Protein AF-A0ABD2NA32-F1 (afdb_monomer_lite)

Sequence (156 aa):
MWMTAKTWNLVTEKTIKTASRKVGFKVPCEDKGNDLPLAELARTWQRVQEELHLQETEFEDFVTFDNDSAVCGELIDADIITSVLPVTYAEADKNEKGRESLEDDEGSGRPSTAVTEENEARVRALLNQDCHMSLRMLAQELNMSKDSVALILKKT

Structure (mmCIF, N/CA/C/O backbone):
data_AF-A0ABD2NA32-F1
#
_entry.id   AF-A0ABD2NA32-F1
#
loop_
_atom_site.group_PDB
_atom_site.id
_atom_site.type_symbol
_atom_site.label_atom_id
_atom_site.label_alt_id
_atom_site.label_comp_id
_atom_site.label_asym_id
_atom_site.label_entity_id
_atom_site.label_seq_id
_atom_site.pdbx_PDB_ins_code
_atom_site.Cartn_x
_atom_site.Cartn_y
_atom_site.Cartn_z
_atom_site.occupancy
_atom_site.B_iso_or_equiv
_atom_site.auth_seq_id
_atom_site.auth_comp_id
_atom_site.auth_asym_id
_atom_site.auth_atom_id
_atom_site.pdbx_PDB_model_num
ATOM 1 N N . MET A 1 1 ? 16.421 26.126 6.648 1.00 54.62 1 MET A N 1
ATOM 2 C CA . MET A 1 1 ? 15.013 25.795 6.979 1.00 54.62 1 MET A CA 1
ATOM 3 C C . MET A 1 1 ? 14.151 27.055 7.197 1.00 54.62 1 MET A C 1
ATOM 5 O O . MET A 1 1 ? 13.535 27.204 8.238 1.00 54.62 1 MET A O 1
ATOM 9 N N . TRP A 1 2 ? 14.084 27.990 6.238 1.00 48.88 2 TRP A N 1
ATOM 10 C CA . TRP A 1 2 ? 13.266 29.226 6.356 1.00 48.88 2 TRP A CA 1
ATOM 11 C C . TRP A 1 2 ? 12.066 29.243 5.394 1.00 48.88 2 TRP A C 1
ATOM 13 O O . TRP A 1 2 ? 11.031 29.849 5.665 1.00 48.88 2 TRP A O 1
ATOM 23 N N . MET A 1 3 ? 12.186 28.511 4.283 1.00 51.19 3 MET A N 1
ATOM 24 C CA . MET A 1 3 ? 11.163 28.410 3.239 1.00 51.19 3 MET A CA 1
ATOM 25 C C . MET A 1 3 ? 9.901 27.674 3.709 1.00 51.19 3 MET A C 1
ATOM 27 O O . MET A 1 3 ? 8.805 28.034 3.287 1.00 51.19 3 MET A O 1
ATOM 31 N N . THR A 1 4 ? 10.039 26.705 4.618 1.00 65.12 4 THR A N 1
ATOM 32 C CA . THR A 1 4 ? 8.932 25.920 5.193 1.00 65.12 4 THR A CA 1
ATOM 33 C C . THR A 1 4 ? 8.101 26.717 6.204 1.00 65.12 4 THR A C 1
ATOM 35 O O . THR A 1 4 ? 6.876 26.650 6.193 1.00 65.12 4 THR A O 1
ATOM 38 N N . ALA A 1 5 ? 8.737 27.555 7.028 1.00 66.19 5 ALA A N 1
ATOM 39 C CA . ALA A 1 5 ? 8.026 28.407 7.986 1.00 66.19 5 ALA A CA 1
ATOM 40 C C . ALA A 1 5 ? 7.197 29.503 7.287 1.00 66.19 5 ALA A C 1
ATOM 42 O O . ALA A 1 5 ? 6.063 29.785 7.671 1.00 66.19 5 ALA A O 1
ATOM 43 N N . LYS A 1 6 ? 7.733 30.098 6.211 1.00 71.75 6 LYS A N 1
ATOM 44 C CA . LYS A 1 6 ? 7.007 31.097 5.410 1.00 71.75 6 LYS A CA 1
ATOM 45 C C . LYS A 1 6 ? 5.786 30.529 4.699 1.00 71.75 6 LYS A C 1
ATOM 47 O O . LYS A 1 6 ? 4.787 31.229 4.575 1.00 71.75 6 LYS A O 1
ATOM 52 N N . THR A 1 7 ? 5.871 29.289 4.225 1.00 72.56 7 THR A N 1
ATOM 53 C CA . THR A 1 7 ? 4.742 28.626 3.564 1.00 72.56 7 THR A CA 1
ATOM 54 C C . THR A 1 7 ? 3.620 28.338 4.552 1.00 72.56 7 THR A C 1
ATOM 56 O O . THR A 1 7 ? 2.463 28.544 4.201 1.00 72.56 7 THR A O 1
ATOM 59 N N . TRP A 1 8 ? 3.946 27.972 5.796 1.00 75.75 8 TRP A N 1
ATOM 60 C CA . TRP A 1 8 ? 2.945 27.736 6.839 1.00 75.75 8 TRP A CA 1
ATOM 61 C C . TRP A 1 8 ? 2.110 28.981 7.167 1.00 75.75 8 TRP A C 1
ATOM 63 O O . TRP A 1 8 ? 0.889 28.902 7.242 1.00 75.75 8 TRP A O 1
ATOM 73 N N . ASN A 1 9 ? 2.739 30.157 7.239 1.00 82.88 9 ASN A N 1
ATOM 74 C CA . ASN A 1 9 ? 2.039 31.424 7.502 1.00 82.88 9 ASN A CA 1
ATOM 75 C C . ASN A 1 9 ? 1.084 31.865 6.374 1.00 82.88 9 ASN A C 1
ATOM 77 O O . ASN A 1 9 ? 0.294 32.787 6.563 1.00 82.88 9 ASN A O 1
ATOM 81 N N . LEU A 1 10 ? 1.155 31.232 5.200 1.00 79.56 10 LEU A N 1
ATOM 82 C CA . LEU A 1 10 ? 0.255 31.474 4.068 1.00 79.56 10 LEU A CA 1
ATOM 83 C C . LEU A 1 10 ? -0.889 30.448 4.000 1.00 79.56 10 LEU A C 1
ATOM 85 O O . LEU A 1 10 ? -1.792 30.572 3.165 1.00 79.56 10 LEU A O 1
ATOM 89 N N . VAL A 1 11 ? -0.867 29.427 4.864 1.00 84.56 11 VAL A N 1
ATOM 90 C CA . VAL A 1 11 ? -1.944 28.444 4.964 1.00 84.56 11 VAL A CA 1
ATOM 91 C C . VAL A 1 11 ? -3.108 29.084 5.711 1.00 84.56 11 VAL A C 1
ATOM 93 O O . VAL A 1 11 ? -3.070 29.294 6.918 1.00 84.56 11 VAL A O 1
ATOM 96 N N . THR A 1 12 ? -4.168 29.391 4.970 1.00 82.12 12 THR A N 1
ATOM 97 C CA . THR A 1 12 ? -5.437 29.856 5.534 1.00 82.12 12 THR A CA 1
ATOM 98 C C . THR A 1 12 ? -6.452 28.719 5.548 1.00 82.12 12 THR A C 1
ATOM 100 O O . THR A 1 12 ? -6.314 27.737 4.814 1.00 82.12 12 THR A O 1
ATOM 103 N N . GLU A 1 13 ? -7.528 28.868 6.317 1.00 83.38 13 GLU A N 1
ATOM 104 C CA . GLU A 1 13 ? -8.632 27.901 6.350 1.00 83.38 13 GLU A CA 1
ATOM 105 C C . GLU A 1 13 ? -9.183 27.595 4.941 1.00 83.38 13 GLU A C 1
ATOM 107 O O . GLU A 1 13 ? -9.482 26.450 4.603 1.00 83.38 13 GLU A O 1
ATOM 112 N N . LYS A 1 14 ? -9.236 28.610 4.065 1.00 81.00 14 LYS A N 1
ATOM 113 C CA . LYS A 1 14 ? -9.643 28.457 2.659 1.00 81.00 14 LYS A CA 1
ATOM 114 C C . LYS A 1 14 ? -8.663 27.588 1.867 1.00 81.00 14 LYS A C 1
ATOM 116 O O . LYS A 1 14 ? -9.096 26.764 1.056 1.00 81.00 14 LYS A O 1
ATOM 121 N N . THR A 1 15 ? -7.362 27.744 2.110 1.00 85.31 15 THR A N 1
ATOM 122 C CA . THR A 1 15 ? -6.306 26.928 1.494 1.00 85.31 15 THR A CA 1
ATOM 123 C C . THR A 1 15 ? -6.451 25.463 1.912 1.00 85.31 15 THR A C 1
ATOM 125 O O . THR A 1 15 ? -6.440 24.581 1.053 1.00 85.31 15 THR A O 1
ATOM 128 N N . ILE A 1 16 ? -6.694 25.207 3.202 1.00 84.12 16 ILE A N 1
ATOM 129 C CA . ILE A 1 16 ? -6.901 23.859 3.760 1.00 84.12 16 ILE A CA 1
ATOM 130 C C . ILE A 1 16 ? -8.160 23.208 3.177 1.00 84.12 16 ILE A C 1
ATOM 132 O O . ILE A 1 16 ? -8.110 22.076 2.690 1.00 84.12 16 ILE A O 1
ATOM 136 N N . LYS A 1 17 ? -9.285 23.934 3.152 1.00 83.56 17 LYS A N 1
ATOM 137 C CA . LYS A 1 17 ? -10.549 23.457 2.565 1.00 83.56 17 LYS A CA 1
ATOM 138 C C . LYS A 1 17 ? -10.389 23.089 1.088 1.00 83.56 17 LYS A C 1
ATOM 140 O O . LYS A 1 17 ? -10.901 22.064 0.639 1.00 83.56 17 LYS A O 1
ATOM 145 N N . THR A 1 18 ? -9.647 23.896 0.334 1.00 83.12 18 THR A N 1
ATOM 146 C CA . THR A 1 18 ? -9.400 23.658 -1.097 1.00 83.12 18 THR A CA 1
ATOM 147 C C . THR A 1 18 ? -8.492 22.452 -1.321 1.00 83.12 18 THR A C 1
ATOM 149 O O . THR A 1 18 ? -8.787 21.621 -2.179 1.00 83.12 18 THR A O 1
ATOM 152 N N . ALA A 1 19 ? -7.422 22.321 -0.532 1.00 81.31 19 ALA A N 1
ATOM 153 C CA . ALA A 1 19 ? -6.523 21.172 -0.587 1.00 81.31 19 ALA A CA 1
ATOM 154 C C . ALA A 1 19 ? -7.262 19.864 -0.264 1.00 81.31 19 ALA A C 1
ATOM 156 O O . ALA A 1 19 ? -7.172 18.908 -1.030 1.00 81.31 19 ALA A O 1
ATOM 157 N N . SER A 1 20 ? -8.081 19.867 0.792 1.00 80.38 20 SER A N 1
ATOM 158 C CA . SER A 1 20 ? -8.909 18.723 1.200 1.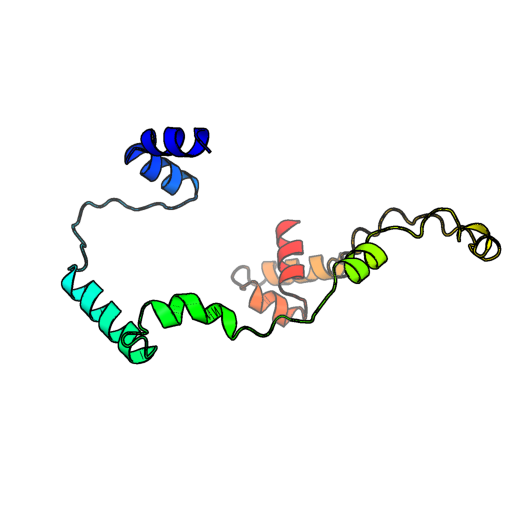00 80.38 20 SER A CA 1
ATOM 159 C C . SER A 1 20 ? -9.882 18.307 0.093 1.00 80.38 20 SER A C 1
ATOM 161 O O . SER A 1 20 ? -9.959 17.136 -0.275 1.00 80.38 20 SER A O 1
ATOM 163 N N . ARG A 1 21 ? -10.560 19.278 -0.535 1.00 81.19 21 ARG A N 1
ATOM 164 C CA . ARG A 1 21 ? -11.447 19.014 -1.677 1.00 81.19 21 ARG A CA 1
ATOM 165 C C . ARG A 1 21 ? -10.692 18.435 -2.876 1.00 81.19 21 ARG A C 1
ATOM 167 O O . ARG A 1 21 ? -11.216 17.553 -3.552 1.00 81.19 21 ARG A O 1
ATOM 174 N N . LYS A 1 22 ? -9.475 18.920 -3.144 1.00 79.62 22 LYS A N 1
ATOM 175 C CA . LYS A 1 22 ? -8.648 18.483 -4.279 1.00 79.62 22 LYS A CA 1
ATOM 176 C C . LYS A 1 22 ? -8.189 17.031 -4.148 1.00 79.62 22 LYS A C 1
ATOM 178 O O . LYS A 1 22 ? -8.120 16.343 -5.159 1.00 79.62 22 LYS A O 1
ATOM 183 N N . VAL A 1 23 ? -7.933 16.559 -2.928 1.00 82.69 23 VAL A N 1
ATOM 184 C CA . VAL A 1 23 ? -7.606 15.146 -2.662 1.00 82.69 23 VAL A CA 1
ATOM 185 C C . VAL A 1 23 ? -8.851 14.260 -2.497 1.00 82.69 23 VAL A C 1
ATOM 187 O O . VAL A 1 23 ? -8.735 13.089 -2.159 1.00 82.69 23 VAL A O 1
ATOM 190 N N . GLY A 1 24 ? -10.046 14.797 -2.767 1.00 78.12 24 GLY A N 1
ATOM 191 C CA . GLY A 1 24 ? -11.285 14.022 -2.814 1.00 78.12 24 GLY A CA 1
ATOM 192 C C . GLY A 1 24 ? -12.097 14.006 -1.520 1.00 78.12 24 GLY A C 1
ATOM 193 O O . GLY A 1 24 ? -13.157 13.380 -1.503 1.00 78.12 24 GLY A O 1
ATOM 194 N N . PHE A 1 25 ? -11.695 14.735 -0.471 1.00 70.31 25 PHE A N 1
ATOM 195 C CA . PHE A 1 25 ? -12.560 14.941 0.694 1.00 70.31 25 PHE A CA 1
ATOM 196 C C . PHE A 1 25 ? -13.702 15.891 0.316 1.00 70.31 25 PHE A C 1
ATOM 198 O O . PHE A 1 25 ? -13.605 17.117 0.407 1.00 70.31 25 PHE A O 1
ATOM 205 N N . LYS A 1 26 ? -14.816 15.320 -0.144 1.00 66.25 26 LYS A N 1
ATOM 206 C CA . LYS A 1 26 ? -16.095 16.022 -0.244 1.00 66.25 26 LYS A CA 1
ATOM 207 C C . LYS A 1 26 ? -16.739 15.995 1.135 1.00 66.25 26 LYS A C 1
ATOM 209 O O . LYS A 1 26 ? -17.494 15.082 1.434 1.00 66.25 26 LYS A O 1
ATOM 214 N N . VAL A 1 27 ? -16.433 16.981 1.973 1.00 62.31 27 VAL A N 1
ATOM 215 C CA . VAL A 1 27 ? -17.257 17.241 3.159 1.00 62.31 27 VAL A CA 1
ATOM 216 C C . VAL A 1 27 ? -18.572 17.843 2.652 1.00 62.31 27 VAL A C 1
ATOM 218 O O . VAL A 1 27 ? -18.529 18.934 2.068 1.00 62.31 27 VAL A O 1
ATOM 221 N N . PRO A 1 28 ? -19.734 17.180 2.801 1.00 51.81 28 PRO A N 1
ATOM 222 C CA . PRO A 1 28 ? -21.000 17.876 2.689 1.00 51.81 28 PRO A CA 1
ATOM 223 C C . PRO A 1 28 ? -21.073 18.792 3.909 1.00 51.81 28 PRO A C 1
ATOM 225 O O . PRO A 1 28 ? -21.376 18.354 5.012 1.00 51.81 28 PRO A O 1
ATOM 228 N N . CYS A 1 29 ? -20.701 20.060 3.731 1.00 47.22 29 CYS A N 1
ATOM 229 C CA . CYS A 1 29 ? -20.960 21.086 4.734 1.00 47.22 29 CYS A CA 1
ATOM 230 C C . CYS A 1 29 ? -22.471 21.351 4.735 1.00 47.22 29 CYS A C 1
ATOM 232 O O . CYS A 1 29 ? -22.937 22.353 4.201 1.00 47.22 29 CYS A O 1
ATOM 234 N N . GLU A 1 30 ? -23.243 20.427 5.300 1.00 48.38 30 GLU A N 1
ATOM 235 C CA . GLU A 1 30 ? -24.380 20.872 6.082 1.00 48.38 30 GLU A CA 1
ATOM 236 C C . GLU A 1 30 ? -23.796 21.360 7.400 1.00 48.38 30 GLU A C 1
ATOM 238 O O . GLU A 1 30 ? -23.218 20.588 8.163 1.00 48.38 30 GLU A O 1
ATOM 243 N N . ASP A 1 31 ? -23.894 22.666 7.618 1.00 52.53 31 ASP A N 1
ATOM 244 C CA . ASP A 1 31 ? -23.661 23.305 8.907 1.00 52.53 31 ASP A CA 1
ATOM 245 C C . ASP A 1 31 ? -24.775 22.869 9.868 1.00 52.53 31 ASP A C 1
ATOM 247 O O . ASP A 1 31 ? -25.723 23.591 10.171 1.00 52.53 31 ASP A O 1
ATOM 251 N N . LYS A 1 32 ? -24.729 21.599 10.254 1.00 46.66 32 LYS A N 1
ATOM 252 C CA . LYS A 1 32 ? -25.412 21.091 11.428 1.00 46.66 32 LYS A CA 1
ATOM 253 C C . LYS A 1 32 ? -24.296 20.694 12.355 1.00 46.66 32 LYS A C 1
ATOM 255 O O . LYS A 1 32 ? -23.569 19.753 12.048 1.00 46.66 32 LYS A O 1
ATOM 260 N N . GLY A 1 33 ? -24.145 21.474 13.422 1.00 52.31 33 GLY A N 1
ATOM 261 C CA . GLY A 1 33 ? -23.188 21.273 14.501 1.00 52.31 33 GLY A CA 1
ATOM 262 C C . GLY A 1 33 ? -23.308 19.883 15.109 1.00 52.31 33 GLY A C 1
ATOM 263 O O . GLY A 1 33 ? -23.877 19.701 16.176 1.00 52.31 33 GLY A O 1
ATOM 264 N N . ASN A 1 34 ? -22.747 18.903 14.414 1.00 55.94 34 ASN A N 1
ATOM 265 C CA . ASN A 1 34 ? -22.348 17.626 14.957 1.00 55.94 34 ASN A CA 1
ATOM 266 C C . ASN A 1 34 ? -20.904 17.791 15.420 1.00 55.94 34 ASN A C 1
ATOM 268 O O . ASN A 1 34 ? -19.996 17.092 14.973 1.00 55.94 34 ASN A O 1
ATOM 272 N N . ASP A 1 35 ? -20.715 18.738 16.335 1.00 57.06 35 ASP A N 1
ATOM 273 C CA . ASP A 1 35 ? -19.717 18.565 17.367 1.00 57.06 35 ASP A CA 1
ATOM 274 C C . ASP A 1 35 ? -20.227 17.372 18.168 1.00 57.06 35 ASP A C 1
ATOM 276 O O . ASP A 1 35 ? -21.112 17.513 19.013 1.00 57.06 35 ASP A O 1
ATOM 280 N N . LEU A 1 36 ? -19.737 16.167 17.866 1.00 56.03 36 LEU A N 1
ATOM 281 C CA . LEU A 1 36 ? -19.801 15.115 18.869 1.00 56.03 36 LEU A CA 1
ATOM 282 C C . LEU A 1 36 ? -19.181 15.757 20.118 1.00 56.03 36 LEU A C 1
ATOM 284 O O . LEU A 1 36 ? -18.034 16.212 20.014 1.00 56.03 36 LEU A O 1
ATOM 288 N N . PRO A 1 37 ? -19.942 15.943 21.215 1.00 66.62 37 PRO A N 1
ATOM 289 C CA . PRO A 1 37 ? -19.536 16.858 22.265 1.00 66.62 37 PRO A CA 1
ATOM 290 C C . PRO A 1 37 ? -18.122 16.480 22.682 1.00 66.62 37 PRO A C 1
ATOM 292 O O . PRO A 1 37 ? -17.836 15.297 22.826 1.00 66.62 37 PRO A O 1
ATOM 295 N N . LEU A 1 38 ? -17.217 17.444 22.852 1.00 60.75 38 LEU A N 1
ATOM 296 C CA . LEU A 1 38 ? -15.820 17.173 23.223 1.00 60.75 38 LEU A CA 1
ATOM 297 C C . LEU A 1 38 ? -15.715 16.186 24.409 1.00 60.75 38 LEU A C 1
ATOM 299 O O . LEU A 1 38 ? -14.791 15.384 24.489 1.00 60.75 38 LEU A O 1
ATOM 303 N N . ALA A 1 39 ? -16.725 16.195 25.284 1.00 62.28 39 ALA A N 1
ATOM 304 C CA . ALA A 1 39 ? -16.923 15.246 26.373 1.00 62.28 39 ALA A CA 1
ATOM 305 C C . ALA A 1 39 ? -17.132 13.783 25.933 1.00 62.28 39 ALA A C 1
ATOM 307 O O . ALA A 1 39 ? -16.712 12.868 26.629 1.00 62.28 39 ALA A O 1
ATOM 308 N N . GLU A 1 40 ? -17.806 13.537 24.820 1.00 66.81 40 GLU A N 1
ATOM 309 C CA . GLU A 1 40 ? -18.037 12.214 24.247 1.00 66.81 40 GLU A CA 1
ATOM 310 C C . GLU A 1 40 ? -16.793 11.696 23.518 1.00 66.81 40 GLU A C 1
ATOM 312 O O . GLU A 1 40 ? -16.413 10.546 23.724 1.00 66.81 40 GLU 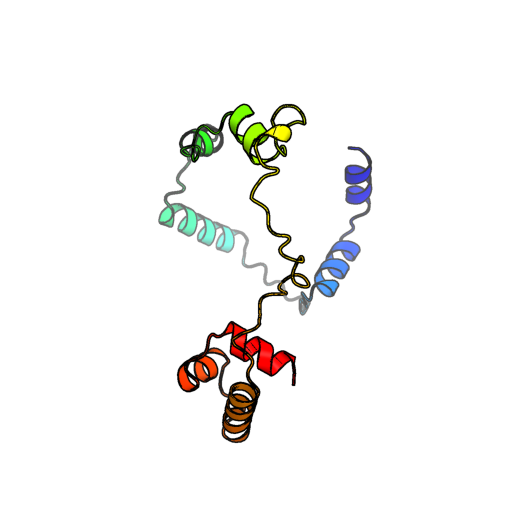A O 1
ATOM 317 N N . LEU A 1 41 ? -16.066 12.567 22.808 1.00 70.31 41 LEU A N 1
ATOM 318 C CA . LEU A 1 41 ? -14.747 12.231 22.261 1.00 70.31 41 LEU A CA 1
ATOM 319 C C . LEU A 1 41 ? -13.744 11.891 23.382 1.00 70.31 41 LEU A C 1
ATOM 321 O O . LEU A 1 41 ? -13.051 10.877 23.318 1.00 70.31 41 LEU A O 1
ATOM 325 N N . ALA A 1 42 ? -13.726 12.680 24.460 1.00 69.62 42 ALA A N 1
ATOM 326 C CA . ALA A 1 42 ? -12.901 12.412 25.638 1.00 69.62 42 ALA A CA 1
ATOM 327 C C . ALA A 1 42 ? -13.246 11.063 26.293 1.00 69.62 42 ALA A C 1
ATOM 329 O O . ALA A 1 42 ? -12.349 10.302 26.644 1.00 69.62 42 ALA A O 1
ATOM 330 N N . ARG A 1 43 ? -14.537 10.707 26.380 1.00 72.38 43 ARG A N 1
ATOM 331 C CA . ARG A 1 43 ? -14.971 9.385 26.869 1.00 72.38 43 ARG A CA 1
ATOM 332 C C . ARG A 1 43 ? -14.514 8.250 25.957 1.00 72.38 43 ARG A C 1
ATOM 334 O O . ARG A 1 43 ? -14.149 7.189 26.458 1.00 72.38 43 ARG A O 1
ATOM 341 N N . THR A 1 44 ? -14.542 8.443 24.635 1.00 77.38 44 THR A N 1
ATOM 342 C CA . THR A 1 44 ? -14.020 7.434 23.700 1.00 77.38 44 THR A CA 1
ATOM 343 C C . THR A 1 44 ? -12.514 7.263 23.843 1.00 77.38 44 THR A C 1
ATOM 345 O O . THR A 1 44 ? -12.040 6.133 23.857 1.00 77.38 44 THR A O 1
ATOM 348 N N . TRP A 1 45 ? -11.780 8.360 24.034 1.00 76.88 45 TRP A N 1
ATOM 349 C CA . TRP A 1 45 ? -10.338 8.319 24.249 1.00 76.88 45 TRP A CA 1
ATOM 350 C C . TRP A 1 45 ? -9.976 7.589 25.541 1.00 76.88 45 TRP A C 1
ATOM 352 O O . TRP A 1 45 ? -9.114 6.719 25.531 1.00 76.88 45 TRP A O 1
ATOM 362 N N . GLN A 1 46 ? -10.718 7.842 26.617 1.00 75.12 46 GLN A N 1
ATOM 363 C CA . GLN A 1 46 ? -10.509 7.173 27.896 1.00 75.12 46 GLN A CA 1
ATOM 364 C C . GLN A 1 46 ? -10.705 5.649 27.801 1.00 75.12 46 GLN A C 1
ATOM 366 O O . GLN A 1 46 ? -9.904 4.894 28.341 1.00 75.12 46 GLN A O 1
ATOM 371 N N . ARG A 1 47 ? -11.696 5.183 27.026 1.00 79.44 47 ARG A N 1
ATOM 372 C CA . ARG A 1 47 ? -11.872 3.745 26.741 1.00 79.44 47 ARG A CA 1
ATOM 373 C C . ARG A 1 47 ? -10.718 3.153 25.937 1.00 79.44 47 ARG A C 1
ATOM 375 O O . ARG A 1 47 ? -10.260 2.066 26.259 1.00 79.44 47 ARG A O 1
ATOM 382 N N . VAL A 1 48 ? -10.250 3.860 24.908 1.00 78.06 48 VAL A N 1
ATOM 383 C CA . VAL A 1 48 ? -9.104 3.427 24.090 1.00 78.06 48 VAL A CA 1
ATOM 384 C C . VAL A 1 48 ? -7.838 3.335 24.942 1.00 78.06 48 VAL A C 1
ATOM 386 O O . VAL A 1 48 ? -7.078 2.381 24.800 1.00 78.06 48 VAL A O 1
ATOM 389 N N . GLN A 1 49 ? -7.631 4.285 25.858 1.00 77.00 49 GLN A N 1
ATOM 390 C CA . GLN A 1 49 ? -6.511 4.254 26.797 1.00 77.00 49 GLN A CA 1
ATOM 391 C C . GLN A 1 49 ? -6.575 3.047 27.737 1.00 77.00 49 GLN A C 1
ATOM 393 O O . GLN A 1 49 ? -5.549 2.420 27.976 1.00 77.00 49 GLN A O 1
ATOM 398 N N . GLU A 1 50 ? -7.757 2.698 28.245 1.00 78.19 50 GLU A N 1
ATOM 399 C CA . GLU A 1 50 ? -7.950 1.518 29.098 1.00 78.19 50 GLU A CA 1
ATOM 400 C C . GLU A 1 50 ? -7.760 0.205 28.321 1.00 78.19 50 GLU A C 1
ATOM 402 O O . GLU A 1 50 ? -7.066 -0.693 28.787 1.00 78.19 50 GLU A O 1
ATOM 407 N N . GLU A 1 51 ? -8.327 0.096 27.117 1.00 79.81 51 GLU A N 1
ATOM 408 C CA . GLU A 1 51 ? -8.260 -1.113 26.285 1.00 79.81 51 GLU A CA 1
ATOM 409 C C . GLU A 1 51 ? -6.829 -1.4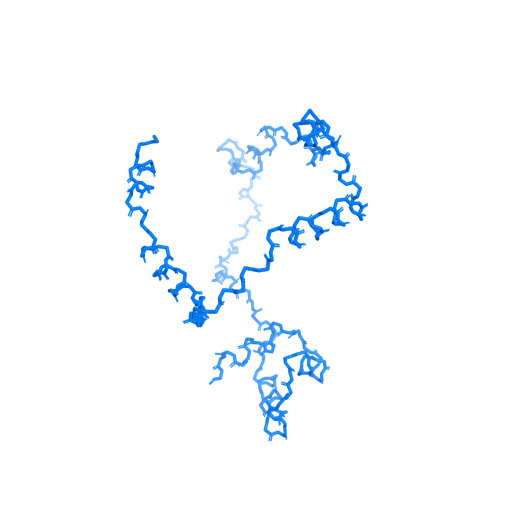14 25.820 1.00 79.81 51 GLU A C 1
ATOM 411 O O . GLU A 1 51 ? -6.361 -2.554 25.881 1.00 79.81 51 GLU A O 1
ATOM 416 N N . LEU A 1 52 ? -6.104 -0.372 25.414 1.00 73.62 52 LEU A N 1
ATOM 417 C CA . LEU A 1 52 ? -4.713 -0.469 24.979 1.00 73.62 52 LEU A CA 1
ATOM 418 C C . LEU A 1 52 ? -3.710 -0.366 26.135 1.00 73.62 52 LEU A C 1
ATOM 420 O O . LEU A 1 52 ? -2.510 -0.367 25.877 1.00 73.62 52 LEU A O 1
ATOM 424 N N . HIS A 1 53 ? -4.177 -0.283 27.387 1.00 67.31 53 HIS A N 1
ATOM 425 C CA . HIS A 1 53 ? -3.332 -0.118 28.574 1.00 67.31 53 HIS A CA 1
ATOM 426 C C . HIS A 1 53 ? -2.333 1.049 28.447 1.00 67.31 53 HIS A C 1
ATOM 428 O O . HIS A 1 53 ? -1.220 0.990 28.958 1.00 67.31 53 HIS A O 1
ATOM 434 N N . LEU A 1 54 ? -2.745 2.144 27.803 1.00 68.19 54 LEU A N 1
ATOM 435 C CA . LEU A 1 54 ? -1.956 3.374 27.645 1.00 68.19 54 LEU A CA 1
ATOM 436 C C . LEU A 1 54 ? -1.963 4.225 28.931 1.00 68.19 54 LEU A C 1
ATOM 438 O O . LEU A 1 54 ? -1.921 5.455 28.858 1.00 68.19 54 LEU A O 1
ATOM 442 N N . GLN A 1 55 ? -2.111 3.596 30.103 1.00 58.16 55 GLN A N 1
ATOM 443 C CA . GLN A 1 55 ? -2.068 4.293 31.385 1.00 58.16 55 GLN A CA 1
ATOM 444 C C . GLN A 1 55 ? -0.668 4.866 31.567 1.00 58.16 55 GLN A C 1
ATOM 446 O O . GLN A 1 55 ? 0.273 4.104 31.740 1.00 58.16 55 GLN A O 1
ATOM 451 N N . GLU A 1 56 ? -0.581 6.198 31.485 1.00 61.12 56 GLU A N 1
ATOM 452 C CA . GLU A 1 56 ? 0.538 7.044 31.915 1.00 61.12 56 GLU A CA 1
ATOM 453 C C . GLU A 1 56 ? 1.904 6.352 31.844 1.00 61.12 56 GLU A C 1
ATOM 455 O O . GLU A 1 56 ? 2.606 6.223 32.842 1.00 61.12 56 GLU A O 1
ATOM 460 N N . THR A 1 57 ? 2.297 5.934 30.638 1.00 56.72 57 THR A N 1
ATOM 461 C CA . THR A 1 57 ? 3.719 5.813 30.324 1.00 56.72 57 THR A CA 1
ATOM 462 C C . THR A 1 57 ? 4.296 7.199 30.582 1.00 56.72 57 THR A C 1
ATOM 464 O O . THR A 1 57 ? 3.893 8.161 29.912 1.00 56.72 57 THR A O 1
ATOM 467 N N . GLU A 1 58 ? 5.150 7.345 31.596 1.00 62.88 58 GLU A N 1
ATOM 468 C CA . GLU A 1 58 ? 5.866 8.600 31.803 1.00 62.88 58 GLU A CA 1
ATOM 469 C C . GLU A 1 58 ? 6.538 8.978 30.475 1.00 62.88 58 GLU A C 1
ATOM 471 O O . GLU A 1 58 ? 6.906 8.111 29.688 1.00 62.88 58 GLU A O 1
ATOM 476 N N . PHE A 1 59 ? 6.665 10.269 30.165 1.00 56.22 59 PHE A N 1
ATOM 477 C CA . PHE A 1 59 ? 7.247 10.720 28.890 1.00 56.22 59 PHE A CA 1
ATOM 478 C C . PHE A 1 59 ? 8.590 10.026 28.557 1.00 56.22 59 PHE A C 1
ATOM 480 O O . PHE A 1 59 ? 8.899 9.795 27.389 1.00 56.22 59 PHE A O 1
ATOM 487 N N . GLU A 1 60 ? 9.340 9.629 29.585 1.00 61.00 60 GLU A N 1
ATOM 488 C CA . GLU A 1 60 ? 10.582 8.858 29.497 1.00 61.00 60 GLU A CA 1
ATOM 489 C C . GLU A 1 60 ? 10.416 7.458 28.869 1.00 61.00 60 GLU A C 1
ATOM 491 O O . GLU A 1 60 ? 11.291 7.026 28.119 1.00 61.00 60 GLU A O 1
ATOM 496 N N . ASP A 1 61 ? 9.279 6.783 29.056 1.00 65.31 61 ASP A N 1
ATOM 497 C CA . ASP A 1 61 ? 8.966 5.510 28.386 1.00 65.31 61 ASP A CA 1
ATOM 498 C C . ASP A 1 61 ? 8.734 5.713 26.880 1.00 65.31 61 ASP A C 1
ATOM 500 O O . ASP A 1 61 ? 9.056 4.842 26.080 1.00 65.31 61 ASP A O 1
ATOM 504 N N . PHE A 1 62 ? 8.232 6.879 26.453 1.00 63.19 62 PHE A N 1
ATOM 505 C CA . PHE A 1 62 ? 8.085 7.198 25.026 1.00 63.19 62 PHE A CA 1
ATOM 506 C C . PHE A 1 62 ? 9.435 7.512 24.369 1.00 63.19 62 PHE A C 1
ATOM 508 O O . PHE A 1 62 ? 9.681 7.111 23.234 1.00 63.19 62 PHE A O 1
ATOM 515 N N . VAL A 1 63 ? 10.323 8.214 25.079 1.00 67.12 63 VAL A N 1
ATOM 516 C CA . VAL A 1 63 ? 11.676 8.533 24.587 1.00 67.12 63 VAL A CA 1
ATOM 517 C C . VAL A 1 63 ? 12.555 7.284 24.524 1.00 67.12 63 VAL A C 1
ATOM 519 O O . VAL A 1 63 ? 13.422 7.186 23.658 1.00 67.12 63 VAL A O 1
ATOM 522 N N . THR A 1 64 ? 12.324 6.319 25.412 1.00 64.50 64 THR A N 1
ATOM 523 C CA . THR A 1 64 ? 13.067 5.054 25.447 1.00 64.50 64 THR A CA 1
ATOM 524 C C . THR A 1 64 ? 12.365 3.901 24.722 1.00 64.50 64 THR A C 1
ATOM 526 O O . THR A 1 64 ? 12.985 2.857 24.555 1.00 64.50 64 THR A O 1
ATOM 529 N N . PHE A 1 65 ? 11.146 4.089 24.196 1.00 63.91 65 PHE A N 1
ATOM 530 C CA . PHE A 1 65 ? 10.388 3.061 23.462 1.00 63.91 65 PHE A CA 1
ATOM 531 C C . PHE A 1 65 ? 11.182 2.443 22.300 1.00 63.91 65 PHE A C 1
ATOM 533 O O . PHE A 1 65 ? 11.144 1.234 22.072 1.00 63.91 65 PHE A O 1
ATOM 540 N N . ASP A 1 66 ? 11.952 3.268 21.590 1.00 66.88 66 ASP A N 1
ATOM 541 C CA . ASP A 1 66 ? 12.779 2.820 20.469 1.00 66.88 66 ASP A CA 1
ATOM 542 C C . ASP A 1 66 ? 14.122 2.203 20.909 1.00 66.88 66 ASP A C 1
ATOM 544 O O . ASP A 1 66 ? 14.785 1.565 20.092 1.00 66.88 66 ASP A O 1
ATOM 548 N N . ASN A 1 67 ? 14.531 2.329 22.180 1.00 67.06 67 ASN A N 1
ATOM 549 C CA . ASN A 1 67 ? 15.783 1.731 22.671 1.00 67.06 67 ASN A CA 1
ATOM 550 C C . ASN A 1 67 ? 15.697 0.205 22.815 1.00 67.06 67 ASN A C 1
ATOM 552 O O . ASN A 1 67 ? 16.721 -0.468 22.706 1.00 67.06 67 ASN A O 1
ATOM 556 N N . ASP A 1 68 ? 14.495 -0.340 23.015 1.00 64.50 68 ASP A N 1
ATOM 557 C CA . ASP A 1 68 ? 14.265 -1.787 23.121 1.00 64.50 68 ASP A CA 1
ATOM 558 C C . ASP A 1 68 ? 13.981 -2.441 21.757 1.00 64.50 68 ASP A C 1
ATOM 560 O O . ASP A 1 68 ? 13.874 -3.668 21.644 1.00 64.50 68 ASP A O 1
ATOM 564 N N . SER A 1 69 ? 13.883 -1.639 20.690 1.00 67.25 69 SER A N 1
ATOM 565 C CA . SER A 1 69 ? 13.808 -2.164 19.332 1.00 67.25 69 SER A CA 1
ATOM 566 C C . SER A 1 69 ? 15.157 -2.768 18.961 1.00 67.25 69 SER A C 1
ATOM 568 O O . SER A 1 69 ? 16.131 -2.061 18.708 1.00 67.25 69 SER A O 1
ATOM 570 N N . ALA A 1 70 ? 15.215 -4.100 18.911 1.00 63.31 70 ALA A N 1
ATOM 571 C CA . ALA A 1 70 ? 16.385 -4.815 18.426 1.00 63.31 70 ALA A CA 1
ATOM 572 C C . ALA A 1 70 ? 16.758 -4.295 17.028 1.00 63.31 70 ALA A C 1
ATOM 574 O O . ALA A 1 70 ? 16.028 -4.508 16.054 1.00 63.31 70 ALA A O 1
ATOM 575 N N . VAL A 1 71 ? 17.902 -3.612 16.932 1.00 65.94 71 VAL A N 1
ATOM 576 C CA . VAL A 1 71 ? 18.509 -3.255 15.650 1.00 65.94 71 VAL A CA 1
ATOM 577 C C . VAL A 1 71 ? 18.649 -4.557 14.863 1.00 65.94 71 VAL A C 1
ATOM 579 O O . VAL A 1 71 ? 19.272 -5.511 15.333 1.00 65.94 71 VAL A O 1
ATOM 582 N N . CYS A 1 72 ? 18.008 -4.640 13.696 1.00 58.56 72 CYS A N 1
ATOM 583 C CA . CYS A 1 72 ? 18.076 -5.817 12.834 1.00 58.56 72 CYS A CA 1
ATOM 584 C C . CYS A 1 72 ? 19.487 -5.927 12.226 1.00 58.56 72 CYS A C 1
ATOM 586 O O . CYS A 1 72 ? 19.698 -5.561 11.075 1.00 58.56 72 CYS A O 1
ATOM 588 N N . GLY A 1 73 ? 20.440 -6.429 13.017 1.00 66.56 73 GLY A N 1
ATOM 589 C CA . GLY A 1 73 ? 21.837 -6.653 12.646 1.00 66.56 73 GLY A CA 1
ATOM 590 C C . GLY A 1 73 ? 22.748 -5.438 12.850 1.00 66.56 73 GLY A C 1
ATOM 591 O O . GLY A 1 73 ? 22.383 -4.304 12.559 1.00 66.56 73 GLY A O 1
ATOM 592 N N . GLU A 1 74 ? 23.973 -5.684 13.313 1.00 68.00 74 GLU A N 1
ATOM 593 C CA . GLU A 1 74 ? 25.051 -4.692 13.287 1.00 68.00 74 GLU A CA 1
ATOM 594 C C . GLU A 1 74 ? 25.705 -4.726 11.903 1.00 68.00 74 GLU A C 1
ATOM 596 O O . GLU A 1 74 ? 26.723 -5.383 11.699 1.00 68.00 74 GLU A O 1
ATOM 601 N N . LEU A 1 75 ? 25.083 -4.081 10.914 1.00 72.56 75 LEU A N 1
ATOM 602 C CA . LEU A 1 75 ? 25.743 -3.888 9.628 1.00 72.56 75 LEU A CA 1
ATOM 603 C C . LEU A 1 75 ? 26.708 -2.712 9.774 1.00 72.56 75 LEU A C 1
ATOM 605 O O . LEU A 1 75 ? 26.282 -1.558 9.829 1.00 72.56 75 LEU A O 1
ATOM 609 N N . ILE A 1 76 ? 28.003 -3.003 9.891 1.00 79.06 76 ILE A N 1
ATOM 610 C CA . ILE A 1 76 ? 29.018 -1.951 9.946 1.00 79.06 76 ILE A CA 1
ATOM 611 C C . ILE A 1 76 ? 29.100 -1.251 8.587 1.00 79.06 76 ILE A C 1
ATOM 613 O O . ILE A 1 76 ? 28.919 -1.877 7.541 1.00 79.06 76 ILE A O 1
ATOM 617 N N . ASP A 1 77 ? 29.430 0.042 8.584 1.00 82.00 77 ASP A N 1
ATOM 618 C CA . ASP A 1 77 ? 29.542 0.839 7.353 1.00 82.00 77 ASP A CA 1
ATOM 619 C C . ASP A 1 77 ? 30.435 0.163 6.294 1.00 82.00 77 A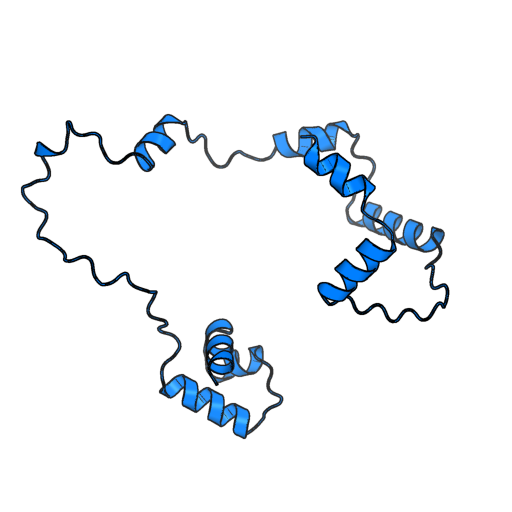SP A C 1
ATOM 621 O O . ASP A 1 77 ? 30.187 0.283 5.098 1.00 82.00 77 ASP A O 1
ATOM 625 N N . ALA A 1 78 ? 31.438 -0.615 6.716 1.00 74.94 78 ALA A N 1
ATOM 626 C CA . ALA A 1 78 ? 32.309 -1.383 5.828 1.00 74.94 78 ALA A CA 1
ATOM 627 C C . ALA A 1 78 ? 31.579 -2.482 5.028 1.00 74.94 78 ALA A C 1
ATOM 629 O O . ALA A 1 78 ? 31.910 -2.705 3.861 1.00 74.94 78 ALA A O 1
ATOM 630 N N . ASP A 1 79 ? 30.571 -3.135 5.607 1.00 77.19 79 ASP A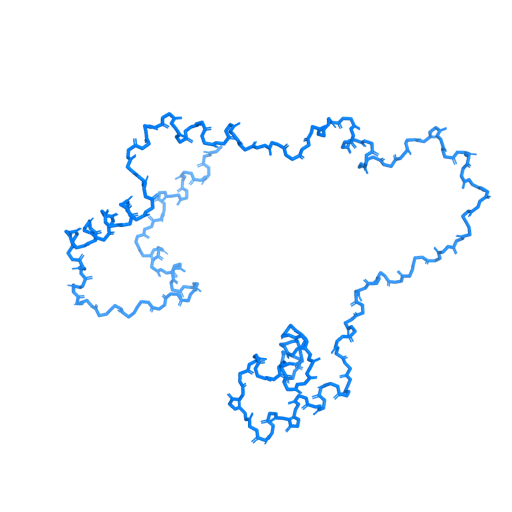 N 1
ATOM 631 C CA . ASP A 1 79 ? 29.778 -4.171 4.936 1.00 77.19 79 ASP A CA 1
ATOM 632 C C . ASP A 1 79 ? 28.810 -3.547 3.917 1.00 77.19 79 ASP A C 1
ATOM 634 O O . ASP A 1 79 ? 28.598 -4.075 2.820 1.00 77.19 79 ASP A O 1
ATOM 638 N N . ILE A 1 80 ? 28.281 -2.360 4.235 1.00 79.88 80 ILE A N 1
ATOM 639 C CA . ILE A 1 80 ? 27.485 -1.544 3.305 1.00 79.88 80 ILE A CA 1
ATOM 640 C C . ILE A 1 80 ? 28.361 -1.096 2.134 1.00 79.88 80 ILE A C 1
ATOM 642 O O . ILE A 1 80 ? 27.992 -1.240 0.972 1.00 79.88 80 ILE A O 1
ATOM 646 N N . ILE A 1 81 ? 29.557 -0.589 2.424 1.00 79.00 81 ILE A N 1
ATOM 647 C CA . ILE A 1 81 ? 30.493 -0.122 1.402 1.00 79.00 81 ILE A CA 1
ATOM 648 C C . ILE A 1 81 ? 30.918 -1.280 0.493 1.00 79.00 81 ILE A C 1
ATOM 650 O O . ILE A 1 81 ? 30.945 -1.116 -0.722 1.00 79.00 81 ILE A O 1
ATOM 654 N N . THR A 1 82 ? 31.186 -2.462 1.048 1.00 74.75 82 THR A N 1
ATOM 655 C CA . THR A 1 82 ? 31.592 -3.643 0.267 1.00 74.75 82 THR A CA 1
ATOM 656 C C . THR A 1 82 ? 30.466 -4.172 -0.623 1.00 74.75 82 THR A C 1
ATOM 658 O O . THR A 1 82 ? 30.726 -4.649 -1.724 1.00 74.75 82 THR A O 1
ATOM 661 N N . SER A 1 83 ? 29.210 -4.079 -0.179 1.00 70.81 83 SER A N 1
ATOM 662 C CA . SER A 1 83 ? 28.053 -4.514 -0.975 1.00 70.81 83 SER A CA 1
ATOM 663 C C . SER A 1 83 ? 27.641 -3.510 -2.055 1.00 70.81 83 SER A C 1
ATOM 665 O O . SER A 1 83 ? 27.102 -3.912 -3.085 1.00 70.81 83 SER A O 1
ATOM 667 N N . VAL A 1 84 ? 27.894 -2.216 -1.840 1.00 73.56 84 VAL A N 1
ATOM 668 C CA . VAL A 1 84 ? 27.470 -1.138 -2.748 1.00 73.56 84 VAL A CA 1
ATOM 669 C C . VAL A 1 84 ? 28.580 -0.705 -3.710 1.00 73.56 84 VAL A C 1
ATOM 671 O O . VAL A 1 84 ? 28.281 -0.276 -4.826 1.00 73.56 84 VAL A O 1
ATOM 674 N N . LEU A 1 85 ? 29.857 -0.807 -3.327 1.00 71.38 85 LEU A N 1
ATOM 675 C CA . LEU A 1 85 ? 30.956 -0.466 -4.225 1.00 71.38 85 LEU A CA 1
ATOM 676 C C . LEU A 1 85 ? 31.277 -1.642 -5.159 1.00 71.38 85 LEU A C 1
ATOM 678 O O . LEU A 1 85 ? 31.605 -2.730 -4.684 1.00 71.38 85 LEU A O 1
ATOM 682 N N . PRO A 1 86 ? 31.268 -1.443 -6.490 1.00 63.06 86 PRO A N 1
ATOM 683 C CA . PRO A 1 86 ? 31.855 -2.416 -7.394 1.00 63.06 86 PRO A CA 1
ATOM 684 C C . PRO A 1 86 ? 33.349 -2.505 -7.077 1.00 63.06 86 PRO A C 1
ATOM 686 O O . PRO A 1 86 ? 34.029 -1.478 -7.001 1.00 63.06 86 PRO A O 1
ATOM 689 N N . VAL A 1 87 ? 33.818 -3.737 -6.855 1.00 59.12 87 VAL A N 1
ATOM 690 C CA . VAL A 1 87 ? 35.215 -4.116 -6.596 1.00 59.12 87 VAL A CA 1
ATOM 691 C C . VAL A 1 87 ? 36.164 -3.160 -7.316 1.00 59.12 87 VAL A C 1
ATOM 693 O O . VAL A 1 87 ? 36.143 -3.042 -8.543 1.00 59.12 87 VAL A O 1
ATOM 696 N N . THR A 1 88 ? 36.951 -2.419 -6.539 1.00 57.16 88 THR A N 1
ATOM 697 C CA . THR A 1 88 ? 37.868 -1.422 -7.079 1.00 57.16 88 THR A CA 1
ATOM 698 C C . THR A 1 88 ? 38.909 -2.092 -7.977 1.00 57.16 88 THR A C 1
ATOM 700 O O . THR A 1 88 ? 39.283 -3.251 -7.805 1.00 57.16 88 THR A O 1
ATOM 703 N N . TYR A 1 89 ? 39.361 -1.323 -8.964 1.00 52.81 89 TYR A N 1
ATOM 704 C CA . TYR A 1 89 ? 40.135 -1.668 -10.161 1.00 52.81 89 TYR A CA 1
ATOM 705 C C . TYR A 1 89 ? 41.456 -2.458 -9.990 1.00 52.81 89 TYR A C 1
ATOM 707 O O . TYR A 1 89 ? 42.201 -2.590 -10.955 1.00 52.81 89 TYR A O 1
ATOM 715 N N . ALA A 1 90 ? 41.775 -2.990 -8.809 1.00 51.28 90 ALA A N 1
ATOM 716 C CA . ALA A 1 90 ? 42.961 -3.813 -8.570 1.00 51.28 90 ALA A CA 1
ATOM 717 C C . ALA A 1 90 ? 42.700 -5.333 -8.657 1.00 51.28 90 ALA A C 1
ATOM 719 O O . ALA A 1 90 ? 43.646 -6.092 -8.844 1.00 51.28 90 ALA A O 1
ATOM 720 N N . GLU A 1 91 ? 41.446 -5.793 -8.569 1.00 49.34 91 GLU A N 1
ATOM 721 C CA . GLU A 1 91 ? 41.101 -7.231 -8.632 1.00 49.34 91 GLU A CA 1
ATOM 722 C C . GLU A 1 91 ? 40.374 -7.644 -9.927 1.00 49.34 91 GLU A C 1
ATOM 724 O O . GLU A 1 91 ? 39.955 -8.793 -10.078 1.00 49.34 91 GLU A O 1
ATOM 729 N N . ALA A 1 92 ? 40.258 -6.736 -10.901 1.00 50.09 92 ALA A N 1
ATOM 730 C CA . ALA A 1 92 ? 39.608 -7.015 -12.185 1.00 50.09 92 ALA A CA 1
ATOM 731 C C . ALA A 1 92 ? 40.377 -8.036 -13.057 1.00 50.09 92 ALA A C 1
ATOM 733 O O . ALA A 1 92 ? 39.759 -8.771 -13.825 1.00 50.09 92 ALA A O 1
ATOM 734 N N . ASP A 1 93 ? 41.697 -8.167 -12.884 1.00 48.16 93 ASP A N 1
ATOM 735 C CA . ASP A 1 93 ? 42.570 -8.978 -13.757 1.00 48.16 93 ASP A CA 1
ATOM 736 C C . ASP A 1 93 ? 42.496 -10.504 -13.500 1.00 48.16 93 ASP A C 1
ATOM 738 O O . ASP A 1 93 ? 43.160 -11.309 -14.149 1.00 48.16 93 ASP A O 1
ATOM 742 N N . LYS A 1 94 ? 41.668 -10.957 -12.547 1.00 46.00 94 LYS A N 1
ATOM 743 C CA . LYS A 1 94 ? 41.430 -12.398 -12.309 1.00 46.00 94 LYS A CA 1
ATOM 744 C C . LYS A 1 94 ? 40.066 -12.910 -12.750 1.00 46.00 94 LYS A C 1
ATOM 746 O O . LYS A 1 94 ? 39.817 -14.103 -12.604 1.00 46.00 94 LYS A O 1
ATOM 751 N N . ASN A 1 95 ? 39.207 -12.065 -13.320 1.00 42.75 95 ASN A N 1
ATOM 752 C CA . ASN A 1 95 ? 37.885 -12.494 -13.792 1.00 42.75 95 ASN A CA 1
ATOM 753 C C . ASN A 1 95 ? 37.680 -12.374 -15.312 1.00 42.75 95 ASN A C 1
ATOM 755 O O . ASN A 1 95 ? 36.581 -12.631 -15.801 1.00 42.75 95 ASN A O 1
ATOM 759 N N . GLU A 1 96 ? 38.730 -12.075 -16.082 1.00 48.84 96 GLU A N 1
ATOM 760 C CA . GLU A 1 96 ? 38.670 -11.964 -17.552 1.00 48.84 96 GLU A CA 1
ATOM 761 C C . GLU A 1 96 ? 38.856 -13.292 -18.317 1.00 48.84 96 GLU A C 1
ATOM 763 O O . GLU A 1 96 ? 39.070 -13.299 -19.527 1.00 48.84 96 GLU A O 1
ATOM 768 N N . LYS A 1 97 ? 38.742 -14.454 -17.662 1.00 48.72 97 LYS A N 1
ATOM 769 C CA . LYS A 1 97 ? 38.772 -15.765 -18.350 1.00 48.72 97 LYS A CA 1
ATOM 770 C C . LYS A 1 97 ? 37.557 -16.637 -18.051 1.00 48.72 97 LYS A C 1
ATOM 772 O O . LYS A 1 97 ? 37.691 -17.827 -17.788 1.00 48.72 97 LYS A O 1
ATOM 777 N N . GLY A 1 98 ? 36.367 -16.050 -18.090 1.00 48.50 98 GLY A N 1
ATOM 778 C CA . GLY A 1 98 ? 35.142 -16.842 -17.940 1.00 48.50 98 GLY A CA 1
ATOM 779 C C . GLY A 1 98 ? 33.820 -16.104 -18.091 1.00 48.50 98 GLY A C 1
ATOM 780 O O . GLY A 1 98 ? 32.783 -16.705 -17.839 1.00 48.50 98 GLY A O 1
ATOM 781 N N . ARG A 1 99 ? 33.817 -14.826 -18.481 1.00 50.47 99 ARG A N 1
ATOM 782 C CA . ARG A 1 99 ? 32.579 -14.110 -18.796 1.00 50.47 99 ARG A CA 1
ATOM 783 C C . ARG A 1 99 ? 32.356 -14.155 -20.297 1.00 50.47 99 ARG A C 1
ATOM 785 O O . ARG A 1 99 ? 32.754 -13.256 -21.027 1.00 50.47 99 ARG A O 1
ATOM 792 N N . GLU A 1 100 ? 31.770 -15.263 -20.738 1.00 51.72 100 GLU A N 1
ATOM 793 C CA . GLU A 1 100 ? 30.983 -15.284 -21.967 1.00 51.72 100 GLU A CA 1
ATOM 794 C C . GLU A 1 100 ? 30.020 -14.092 -21.916 1.00 51.72 100 GLU A C 1
ATOM 796 O O . GLU A 1 100 ? 29.344 -13.886 -20.904 1.00 51.72 100 GLU A O 1
ATOM 801 N N . SER A 1 101 ? 30.048 -13.252 -22.952 1.00 52.28 101 SER A N 1
ATOM 802 C CA . SER A 1 101 ? 29.135 -12.125 -23.097 1.00 52.28 101 SER A CA 1
ATOM 803 C C . SER A 1 101 ? 27.707 -12.652 -23.124 1.00 52.28 101 SER A C 1
ATOM 805 O O . SER A 1 101 ? 27.210 -13.066 -24.166 1.00 52.28 101 SER A O 1
ATOM 807 N N . LEU A 1 102 ? 27.052 -12.626 -21.969 1.00 55.94 102 LEU A N 1
ATOM 808 C CA . LEU A 1 102 ? 25.607 -12.538 -21.912 1.00 55.94 102 LEU A CA 1
ATOM 809 C C . LEU A 1 102 ? 25.289 -11.123 -22.381 1.00 55.94 102 LEU A C 1
ATOM 811 O O . LEU A 1 102 ? 25.583 -10.155 -21.681 1.00 55.94 102 LEU A O 1
ATOM 815 N N . GLU A 1 103 ? 24.807 -11.009 -23.616 1.00 56.72 103 GLU A N 1
ATOM 816 C CA . GLU A 1 103 ? 24.081 -9.824 -24.057 1.00 56.72 103 GLU A CA 1
ATOM 817 C C . GLU A 1 103 ? 23.080 -9.478 -22.948 1.00 56.72 103 GLU A C 1
ATOM 819 O O . GLU A 1 103 ? 22.356 -10.358 -22.477 1.00 56.72 103 GLU A O 1
ATOM 824 N N . ASP A 1 104 ? 23.114 -8.236 -22.461 1.00 50.81 104 ASP A N 1
ATOM 825 C CA . ASP A 1 104 ? 22.098 -7.749 -21.534 1.00 50.81 104 ASP A CA 1
ATOM 826 C C . ASP A 1 104 ? 20.750 -7.903 -22.244 1.00 50.81 104 ASP A C 1
ATOM 828 O O . ASP A 1 104 ? 20.431 -7.135 -23.156 1.00 50.81 104 ASP A O 1
ATOM 832 N N . ASP A 1 105 ? 19.986 -8.927 -21.853 1.00 58.25 105 ASP A N 1
ATOM 833 C CA . ASP A 1 105 ? 18.592 -9.085 -22.247 1.00 58.25 105 ASP A CA 1
ATOM 834 C C . ASP A 1 105 ? 17.899 -7.744 -21.999 1.00 58.25 105 ASP A C 1
ATOM 836 O O . ASP A 1 105 ? 18.017 -7.183 -20.900 1.00 58.25 105 ASP A O 1
ATOM 840 N N . GLU A 1 106 ? 17.202 -7.226 -23.020 1.00 57.12 106 GLU A N 1
ATOM 841 C CA . GLU A 1 106 ? 16.373 -6.024 -22.917 1.00 57.12 106 GLU A CA 1
ATOM 842 C C . GLU A 1 106 ? 15.609 -6.102 -21.605 1.00 57.12 106 GLU A C 1
ATOM 844 O O . GLU A 1 106 ? 14.790 -7.007 -21.426 1.00 57.12 106 GLU A O 1
ATOM 849 N N . GLY A 1 107 ? 15.985 -5.216 -20.670 1.00 51.47 107 GLY A N 1
ATOM 850 C CA . GLY A 1 107 ? 15.763 -5.417 -19.246 1.00 51.47 107 GLY A CA 1
ATOM 851 C C . GLY A 1 107 ? 14.412 -6.049 -19.000 1.00 51.47 107 GLY A C 1
ATOM 852 O O . GLY A 1 107 ? 13.405 -5.465 -19.395 1.00 51.47 107 GLY A O 1
ATOM 853 N N . SER A 1 108 ? 14.422 -7.248 -18.406 1.00 51.16 108 SER A N 1
ATOM 854 C CA . SER A 1 108 ? 13.237 -8.026 -18.059 1.00 51.16 108 SER A CA 1
ATOM 855 C C . SER A 1 108 ? 12.272 -7.139 -17.269 1.00 51.16 108 SER A C 1
ATOM 857 O O . SER A 1 108 ? 12.245 -7.133 -16.034 1.00 51.16 108 SER A O 1
ATOM 859 N N . GLY A 1 109 ? 11.443 -6.391 -17.993 1.00 50.78 109 GLY A N 1
ATOM 860 C CA . GLY A 1 109 ? 10.193 -5.851 -17.530 1.00 50.78 109 GLY A CA 1
ATOM 861 C C . GLY A 1 109 ? 9.410 -7.086 -17.180 1.00 50.78 109 GLY A C 1
ATOM 862 O O . GLY A 1 109 ? 8.897 -7.742 -18.082 1.00 50.78 109 GLY A O 1
ATOM 863 N N . ARG A 1 110 ? 9.487 -7.454 -15.892 1.00 49.75 110 ARG A N 1
ATOM 864 C CA . ARG A 1 110 ? 8.930 -8.657 -15.275 1.00 49.75 110 ARG A CA 1
ATOM 865 C C . ARG A 1 110 ? 7.827 -9.197 -16.173 1.00 49.75 110 ARG A C 1
ATOM 867 O O . ARG A 1 110 ? 6.813 -8.496 -16.275 1.00 49.75 110 ARG A O 1
ATOM 874 N N . PRO A 1 111 ? 8.002 -10.352 -16.845 1.00 49.69 111 PRO A N 1
ATOM 875 C CA . PRO A 1 111 ? 6.944 -10.865 -17.688 1.00 49.69 111 PRO A CA 1
ATOM 876 C C . PRO A 1 111 ? 5.709 -10.903 -16.801 1.00 49.69 111 PRO A C 1
ATOM 878 O O . PRO A 1 111 ? 5.729 -11.492 -15.716 1.00 49.69 111 PRO A O 1
ATOM 881 N N . SER A 1 112 ? 4.678 -10.153 -17.188 1.00 52.94 112 SER A N 1
ATOM 882 C CA . SER A 1 112 ? 3.392 -10.193 -16.510 1.00 52.94 112 SER A CA 1
ATOM 883 C C . SER A 1 112 ? 2.799 -11.551 -16.857 1.00 52.94 112 SER A C 1
ATOM 885 O O . SER A 1 112 ? 1.919 -11.674 -17.700 1.00 52.94 112 SER A O 1
ATOM 887 N N . THR A 1 113 ? 3.335 -12.601 -16.238 1.00 53.19 113 THR A N 1
ATOM 888 C CA . THR A 1 113 ? 2.976 -14.006 -16.451 1.00 53.19 113 THR A CA 1
ATOM 889 C C . THR A 1 113 ? 1.524 -14.283 -16.081 1.00 53.19 113 THR A C 1
ATOM 891 O O . THR A 1 113 ? 1.035 -15.390 -16.272 1.00 53.19 113 THR A O 1
ATOM 894 N N . ALA A 1 114 ? 0.812 -13.281 -15.565 1.00 57.16 114 ALA A N 1
ATOM 895 C CA . ALA A 1 114 ? -0.569 -13.400 -15.164 1.00 57.16 114 ALA A CA 1
ATOM 896 C C . ALA A 1 114 ? -1.590 -12.917 -16.209 1.00 57.16 114 ALA A C 1
ATOM 898 O O . ALA A 1 114 ? -2.775 -13.219 -16.059 1.00 57.16 114 ALA A O 1
ATOM 899 N N . VAL A 1 115 ? -1.170 -12.192 -17.252 1.00 65.19 115 VAL A N 1
ATOM 900 C CA . VAL A 1 115 ? -2.081 -11.640 -18.271 1.00 65.19 115 VAL A CA 1
ATOM 901 C C . VAL A 1 115 ? -1.874 -12.362 -19.593 1.00 65.19 115 VAL A C 1
ATOM 903 O O . VAL A 1 115 ? -1.198 -11.874 -20.493 1.00 65.19 115 VAL A O 1
ATOM 906 N N . THR A 1 116 ? -2.438 -13.559 -19.693 1.00 77.88 116 THR A N 1
ATOM 907 C CA . THR A 1 116 ? -2.588 -14.261 -20.970 1.00 77.88 116 THR A CA 1
ATOM 908 C C . THR A 1 116 ? -3.911 -13.855 -21.622 1.00 77.88 116 THR A C 1
ATOM 910 O O . THR A 1 116 ? -4.879 -13.541 -20.925 1.00 77.88 116 THR A O 1
ATOM 913 N N . GLU A 1 117 ? -3.984 -13.884 -22.955 1.00 80.62 117 GLU A N 1
ATOM 914 C CA . GLU A 1 117 ? -5.234 -13.617 -23.694 1.00 80.62 117 GLU A CA 1
ATOM 915 C C . GLU A 1 117 ? -6.372 -14.558 -23.262 1.00 80.62 117 GLU A C 1
ATOM 917 O O . GLU A 1 117 ? -7.534 -14.157 -23.191 1.00 80.62 117 GLU A O 1
ATOM 922 N N . GLU A 1 118 ? -6.031 -15.792 -22.884 1.00 84.75 118 GLU A N 1
ATOM 923 C CA . GLU A 1 118 ? -6.963 -16.762 -22.306 1.00 84.75 118 GLU A CA 1
ATOM 924 C C . GLU A 1 118 ? -7.568 -16.266 -20.982 1.00 84.75 118 GLU A C 1
ATOM 926 O O . GLU A 1 118 ? -8.787 -16.306 -20.798 1.00 84.75 118 GLU A O 1
ATOM 931 N N . ASN A 1 119 ? -6.741 -15.749 -20.069 1.00 85.62 119 ASN A N 1
ATOM 932 C CA . ASN A 1 119 ? -7.212 -15.208 -18.796 1.00 85.62 119 ASN A CA 1
ATOM 933 C C . ASN A 1 119 ? -8.087 -13.963 -19.005 1.00 85.62 119 ASN A C 1
ATOM 935 O O . ASN A 1 119 ? -9.105 -13.810 -18.329 1.00 85.62 119 ASN A O 1
ATOM 939 N N . GLU A 1 120 ? -7.746 -13.101 -19.970 1.00 88.31 120 GLU A N 1
ATOM 940 C CA . GLU A 1 120 ? -8.578 -11.949 -20.342 1.00 88.31 120 GLU A CA 1
ATOM 941 C C . GLU A 1 120 ? -9.958 -12.381 -20.859 1.00 88.31 120 GLU A C 1
ATOM 943 O O . GLU A 1 120 ? -10.982 -11.841 -20.431 1.00 88.31 120 GLU A O 1
ATOM 948 N N . ALA A 1 121 ? -10.006 -13.385 -21.741 1.00 89.25 121 ALA A N 1
ATOM 949 C CA . ALA A 1 121 ? -11.256 -13.918 -22.271 1.00 89.25 121 ALA A CA 1
ATOM 950 C C . ALA A 1 121 ? -12.138 -14.513 -21.163 1.00 89.25 121 ALA A C 1
ATOM 952 O O . ALA A 1 121 ? -13.347 -14.269 -21.136 1.00 89.25 121 ALA A O 1
ATOM 953 N N . ARG A 1 122 ? -11.537 -15.230 -20.206 1.00 90.81 122 ARG A N 1
ATOM 954 C CA . ARG A 1 122 ? -12.248 -15.814 -19.059 1.00 90.81 122 ARG A CA 1
ATOM 955 C C . ARG A 1 122 ? -12.814 -14.750 -18.115 1.00 90.81 122 ARG A C 1
ATOM 957 O O . ARG A 1 122 ? -13.973 -14.864 -17.720 1.00 90.81 122 ARG A O 1
ATOM 964 N N . VAL A 1 123 ? -12.052 -13.693 -17.806 1.00 90.38 123 VAL A N 1
ATOM 965 C CA . VAL A 1 123 ? -12.542 -12.548 -17.009 1.00 90.38 123 VAL A CA 1
ATOM 966 C C . VAL A 1 123 ? -13.732 -11.875 -17.698 1.00 90.38 123 VAL A C 1
ATOM 968 O O . VAL A 1 123 ? -14.749 -11.616 -17.055 1.00 90.38 123 VAL A O 1
ATOM 971 N N . ARG A 1 124 ? -13.643 -11.628 -19.013 1.00 90.31 124 ARG A N 1
ATOM 972 C CA . ARG A 1 124 ? -14.734 -11.006 -19.784 1.00 90.31 124 ARG A CA 1
ATOM 973 C C . ARG A 1 124 ? -15.979 -11.889 -19.852 1.00 90.31 124 ARG A C 1
ATOM 975 O O . ARG A 1 124 ? -17.085 -11.377 -19.723 1.00 90.31 124 ARG A O 1
ATOM 982 N N . ALA A 1 125 ? -15.816 -13.199 -20.031 1.00 91.75 125 ALA A N 1
ATOM 983 C CA . ALA A 1 125 ? -16.936 -14.136 -20.061 1.00 91.75 125 ALA A CA 1
ATOM 984 C C . ALA A 1 125 ? -17.718 -14.135 -18.738 1.00 91.75 125 ALA A C 1
ATOM 986 O O . ALA A 1 125 ? -18.945 -14.105 -18.764 1.00 91.75 125 ALA A O 1
ATOM 987 N N . LEU A 1 126 ? -17.015 -14.102 -17.601 1.00 91.56 126 LEU A N 1
ATOM 988 C CA . LEU A 1 126 ? -17.627 -14.027 -16.272 1.00 91.56 126 LEU A CA 1
ATOM 989 C C . LEU A 1 126 ? -18.333 -12.693 -16.022 1.00 91.56 126 LEU A C 1
ATOM 991 O O . LEU A 1 126 ? -19.474 -12.686 -15.573 1.00 91.56 126 LEU A O 1
ATOM 995 N N . LEU A 1 127 ? -17.714 -11.571 -16.391 1.00 90.62 127 LEU A N 1
ATOM 996 C CA . LEU A 1 127 ? -18.353 -10.256 -16.267 1.00 90.62 127 LEU A CA 1
ATOM 997 C C . LEU A 1 127 ? -19.582 -10.082 -17.167 1.00 90.62 127 LEU A C 1
ATOM 999 O O . LEU A 1 127 ? -20.506 -9.360 -16.802 1.00 90.62 127 LEU A O 1
ATOM 1003 N N . ASN A 1 128 ? -19.605 -10.738 -18.329 1.00 90.69 128 ASN A N 1
ATOM 1004 C CA . ASN A 1 128 ? -20.775 -10.751 -19.207 1.00 90.69 128 ASN A CA 1
ATOM 1005 C C . ASN A 1 128 ? -21.933 -11.584 -18.634 1.00 90.69 128 ASN A C 1
ATOM 1007 O O . ASN A 1 128 ? -23.078 -11.364 -19.022 1.00 90.69 128 ASN A O 1
ATOM 1011 N N . GLN A 1 129 ? -21.648 -12.541 -17.745 1.00 91.25 129 GLN A N 1
ATOM 1012 C CA . GLN A 1 129 ? -22.665 -13.325 -17.041 1.00 91.25 129 GLN A CA 1
ATOM 1013 C C . GLN A 1 129 ? -23.174 -12.588 -15.799 1.00 91.25 129 GLN A C 1
ATOM 1015 O O . GLN A 1 129 ? -24.383 -12.503 -15.596 1.00 91.25 129 GLN A O 1
ATOM 1020 N N . ASP A 1 130 ? -22.264 -12.033 -14.996 1.00 87.81 130 ASP A N 1
ATOM 1021 C CA . ASP A 1 130 ? -22.587 -11.234 -13.817 1.00 87.81 130 ASP A CA 1
ATOM 1022 C C . ASP A 1 130 ? -21.570 -10.098 -13.621 1.00 87.81 130 ASP A C 1
ATOM 1024 O O . ASP A 1 130 ? -20.441 -10.286 -13.159 1.00 87.81 130 ASP A O 1
ATOM 1028 N N . CYS A 1 131 ? -21.993 -8.878 -13.950 1.00 87.12 131 CYS A N 1
ATOM 1029 C CA . CYS A 1 131 ? -21.164 -7.682 -13.835 1.00 87.12 131 CYS A CA 1
ATOM 1030 C C . CYS A 1 131 ? -21.033 -7.160 -12.393 1.00 87.12 131 CYS A C 1
ATOM 1032 O O . CYS A 1 131 ? -20.214 -6.275 -12.142 1.00 87.12 131 CYS A O 1
ATOM 1034 N N . HIS A 1 132 ? -21.809 -7.692 -11.439 1.00 88.94 132 HIS A N 1
ATOM 1035 C CA . HIS A 1 132 ? -21.767 -7.286 -10.032 1.00 88.94 132 HIS A CA 1
ATOM 1036 C C . HIS A 1 132 ? -20.759 -8.092 -9.198 1.00 88.94 132 HIS A C 1
ATOM 1038 O O . HIS A 1 132 ? -20.598 -7.826 -8.001 1.00 88.94 132 HIS A O 1
ATOM 1044 N N . MET A 1 133 ? -20.035 -9.044 -9.801 1.00 88.75 133 MET A N 1
ATOM 1045 C CA . MET A 1 133 ? -18.998 -9.793 -9.094 1.00 88.75 133 MET A CA 1
ATOM 1046 C C . MET A 1 133 ? -17.877 -8.877 -8.594 1.00 88.75 133 MET A C 1
ATOM 1048 O O . MET A 1 133 ? -17.232 -8.142 -9.341 1.00 88.75 133 MET A O 1
ATOM 1052 N N . SER A 1 134 ? -17.591 -8.968 -7.294 1.00 91.56 134 SER A N 1
ATOM 1053 C CA . SER A 1 134 ? -16.447 -8.266 -6.711 1.00 91.56 134 SER A CA 1
ATOM 1054 C C . SER A 1 134 ? -15.119 -8.826 -7.231 1.00 91.56 134 SER A C 1
ATOM 1056 O O . SER A 1 134 ? -14.999 -10.013 -7.539 1.00 91.56 134 SER A O 1
ATOM 1058 N N . LEU A 1 135 ? -14.074 -7.995 -7.215 1.00 91.25 135 LEU A N 1
ATOM 1059 C CA . LEU A 1 135 ? -12.718 -8.385 -7.621 1.00 91.25 135 LEU A CA 1
ATOM 1060 C C . LEU A 1 135 ? -12.209 -9.644 -6.890 1.00 91.25 135 LEU A C 1
ATOM 1062 O O . LEU A 1 135 ? -11.500 -10.461 -7.470 1.00 91.25 135 LEU A O 1
ATOM 1066 N N . ARG A 1 136 ? -12.592 -9.817 -5.615 1.00 92.94 136 ARG A N 1
ATOM 1067 C CA . ARG A 1 136 ?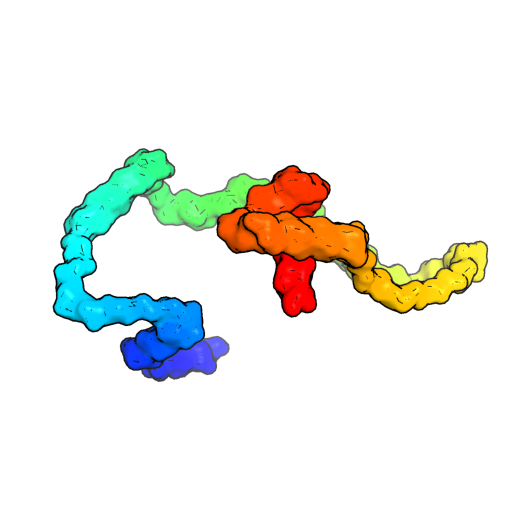 -12.244 -11.004 -4.817 1.00 92.94 136 ARG A CA 1
ATOM 1068 C C . ARG A 1 136 ? -12.946 -12.264 -5.330 1.00 92.94 136 ARG A C 1
ATOM 1070 O O . ARG A 1 136 ? -12.315 -13.311 -5.385 1.00 92.94 136 ARG A O 1
ATOM 1077 N N . MET A 1 137 ? -14.220 -12.153 -5.703 1.00 92.25 137 MET A N 1
ATOM 1078 C CA . MET A 1 137 ? -14.993 -13.276 -6.244 1.00 92.25 137 MET A CA 1
ATOM 1079 C C . MET A 1 137 ? -14.450 -13.707 -7.608 1.00 92.25 137 MET A C 1
ATOM 1081 O O . MET A 1 137 ? -14.263 -14.894 -7.834 1.00 92.25 137 MET A O 1
ATOM 1085 N N . LEU A 1 138 ? -14.108 -12.749 -8.476 1.00 92.06 138 LEU A N 1
ATOM 1086 C CA . LEU A 1 138 ? -13.483 -13.030 -9.774 1.00 92.06 138 LEU A CA 1
ATOM 1087 C C . LEU A 1 138 ? -12.134 -13.742 -9.622 1.00 92.06 138 LEU A C 1
ATOM 1089 O O . LEU A 1 138 ? -11.863 -14.706 -10.327 1.00 92.06 138 LEU A O 1
ATOM 1093 N N . ALA A 1 139 ? -11.300 -13.292 -8.682 1.00 91.94 139 ALA A N 1
ATOM 1094 C CA . ALA A 1 139 ? -10.015 -13.924 -8.389 1.00 91.94 139 ALA A CA 1
ATOM 1095 C C . ALA A 1 139 ? -10.177 -15.378 -7.909 1.00 91.94 139 ALA A C 1
ATOM 1097 O O . ALA A 1 139 ? -9.445 -16.259 -8.358 1.00 91.94 139 ALA A O 1
ATOM 1098 N N . GLN A 1 140 ? -11.159 -15.632 -7.039 1.00 92.88 140 GLN A N 1
ATOM 1099 C CA . GLN A 1 140 ? -11.450 -16.967 -6.519 1.00 92.88 140 GLN A CA 1
ATOM 1100 C C . GLN A 1 140 ? -11.999 -17.906 -7.603 1.00 92.88 140 GLN A C 1
ATOM 1102 O O . GLN A 1 140 ? -11.532 -19.034 -7.714 1.00 92.88 140 GLN A O 1
ATOM 1107 N N . GLU A 1 141 ? -12.933 -17.430 -8.426 1.00 91.31 141 GLU A N 1
ATOM 1108 C CA . GLU A 1 141 ? -13.558 -18.225 -9.491 1.00 91.31 141 GLU A CA 1
ATOM 1109 C C . GLU A 1 141 ? -12.573 -18.567 -10.619 1.00 91.31 141 GLU A C 1
ATOM 1111 O O . GLU A 1 141 ? -12.577 -19.661 -11.179 1.00 91.31 141 GLU A O 1
ATOM 1116 N N . LEU A 1 142 ? -11.675 -17.634 -10.944 1.00 89.31 142 LEU A N 1
ATOM 1117 C CA . LEU A 1 142 ? -10.685 -17.815 -12.006 1.00 89.31 142 LEU A CA 1
ATOM 1118 C C . LEU A 1 142 ? -9.389 -18.474 -11.525 1.00 89.31 142 LEU A C 1
ATOM 1120 O O . LEU A 1 142 ? -8.544 -18.808 -12.358 1.00 89.31 142 LEU A O 1
ATOM 1124 N N . ASN A 1 143 ? -9.247 -18.689 -10.213 1.00 90.81 143 ASN A N 1
ATOM 1125 C CA . ASN A 1 143 ? -8.026 -19.144 -9.549 1.00 90.81 143 ASN A CA 1
ATOM 1126 C C . ASN A 1 143 ? -6.804 -18.277 -9.914 1.00 90.81 143 ASN A C 1
ATOM 1128 O O . ASN A 1 143 ? -5.720 -18.770 -10.227 1.00 90.81 143 ASN A O 1
ATOM 1132 N N . MET A 1 144 ? -7.009 -16.959 -9.912 1.00 88.56 144 MET A N 1
ATOM 1133 C CA . MET A 1 144 ? -6.012 -15.950 -10.268 1.00 88.56 144 MET A CA 1
ATOM 1134 C C . MET A 1 144 ? -5.742 -15.019 -9.090 1.00 88.56 144 MET A C 1
ATOM 1136 O O . MET A 1 144 ? -6.577 -14.849 -8.203 1.00 88.56 144 MET A O 1
ATOM 1140 N N . SER A 1 145 ? -4.587 -14.351 -9.093 1.00 89.81 145 SER A N 1
ATOM 1141 C CA . SER A 1 145 ? -4.331 -13.319 -8.088 1.00 89.81 145 SER A CA 1
ATOM 1142 C C . SER A 1 145 ? -5.251 -12.109 -8.301 1.00 89.81 145 SER A C 1
ATOM 1144 O O . SER A 1 145 ? -5.576 -11.737 -9.435 1.00 89.81 145 SER A O 1
ATOM 1146 N N . LYS A 1 146 ? -5.640 -11.460 -7.200 1.00 91.12 146 LYS A N 1
ATOM 1147 C CA . LYS A 1 146 ? -6.459 -10.238 -7.217 1.00 91.12 146 LYS A CA 1
ATOM 1148 C C . LYS A 1 146 ? -5.825 -9.138 -8.077 1.00 91.12 146 LYS A C 1
ATOM 1150 O O . LYS A 1 146 ? -6.535 -8.444 -8.802 1.00 91.12 146 LYS A O 1
ATOM 1155 N N . ASP A 1 147 ? -4.501 -9.024 -8.029 1.00 89.62 147 ASP A N 1
ATOM 1156 C CA . ASP A 1 147 ? -3.742 -8.022 -8.777 1.00 89.62 147 ASP A CA 1
ATOM 1157 C C . ASP A 1 147 ? -3.776 -8.299 -10.281 1.00 89.62 147 ASP A C 1
ATOM 1159 O O . ASP A 1 147 ? -3.909 -7.377 -11.082 1.00 89.62 147 ASP A O 1
ATOM 1163 N N . SER A 1 148 ? -3.744 -9.572 -10.677 1.00 87.06 148 SER A N 1
ATOM 1164 C CA . SER A 1 148 ? -3.864 -9.990 -12.076 1.00 87.06 148 SER A CA 1
ATOM 1165 C C . SER A 1 148 ? -5.230 -9.641 -12.656 1.00 87.06 148 SER A C 1
ATOM 1167 O O . SER A 1 148 ? -5.309 -9.076 -13.744 1.00 87.06 148 SER A O 1
ATOM 1169 N N . VAL A 1 149 ? -6.305 -9.919 -11.911 1.00 89.94 149 VAL A N 1
ATOM 1170 C CA . VAL A 1 149 ? -7.670 -9.551 -12.318 1.00 89.94 149 VAL A CA 1
ATOM 1171 C C . VAL A 1 149 ? -7.799 -8.030 -12.415 1.00 89.94 149 VAL A C 1
ATOM 1173 O O . VAL A 1 149 ? -8.307 -7.525 -13.411 1.00 89.94 149 VAL A O 1
ATOM 1176 N N . ALA A 1 150 ? -7.282 -7.281 -11.435 1.00 89.88 150 ALA A N 1
ATOM 1177 C CA . ALA A 1 150 ? -7.292 -5.818 -11.479 1.00 89.88 150 ALA A CA 1
ATOM 1178 C C . ALA A 1 150 ? -6.547 -5.267 -12.703 1.00 89.88 150 ALA A C 1
ATOM 1180 O O . ALA A 1 150 ? -7.001 -4.305 -13.323 1.00 89.88 150 ALA A O 1
ATOM 1181 N N . LEU A 1 151 ? -5.422 -5.883 -13.068 1.00 89.69 151 LEU A N 1
ATOM 1182 C CA . LEU A 1 151 ? -4.626 -5.462 -14.214 1.00 89.69 151 LEU A CA 1
ATOM 1183 C C . LEU A 1 151 ? -5.342 -5.740 -15.546 1.00 89.69 151 LEU A C 1
ATOM 1185 O O . LEU A 1 151 ? -5.304 -4.892 -16.435 1.00 89.69 151 LEU A O 1
ATOM 1189 N N . ILE A 1 152 ? -6.062 -6.861 -15.654 1.00 89.00 152 ILE A N 1
ATOM 1190 C CA . ILE A 1 152 ? -6.912 -7.193 -16.812 1.00 89.00 152 ILE A CA 1
ATOM 1191 C C . ILE A 1 152 ? -8.070 -6.197 -16.955 1.00 89.00 152 ILE A C 1
ATOM 1193 O O . ILE A 1 152 ? -8.319 -5.683 -18.047 1.00 89.00 152 ILE A O 1
ATOM 1197 N N . LEU A 1 153 ? -8.754 -5.880 -15.851 1.00 87.81 153 LEU A N 1
ATOM 1198 C CA . LEU A 1 153 ? -9.856 -4.913 -15.858 1.00 87.81 153 LEU A CA 1
ATOM 1199 C C . LEU A 1 153 ? -9.386 -3.503 -16.211 1.00 87.81 153 LEU A C 1
ATOM 1201 O O . LEU A 1 153 ? -10.098 -2.781 -16.892 1.00 87.81 153 LEU A O 1
ATOM 1205 N N . LYS A 1 154 ? -8.181 -3.117 -15.780 1.00 85.50 154 LYS A N 1
ATOM 1206 C CA . LYS A 1 154 ? -7.591 -1.812 -16.101 1.00 85.50 154 LYS A CA 1
ATOM 1207 C C . LYS A 1 154 ? -7.172 -1.684 -17.572 1.00 85.50 154 LYS A C 1
ATOM 1209 O O . LYS A 1 154 ? -7.069 -0.567 -18.069 1.00 85.50 154 LYS A O 1
ATOM 1214 N N . LYS A 1 155 ? -6.867 -2.803 -18.237 1.00 75.50 155 LYS A N 1
ATOM 1215 C CA . LYS A 1 155 ? -6.467 -2.844 -19.653 1.00 75.50 155 LYS A CA 1
ATOM 1216 C C . LYS A 1 155 ? -7.662 -2.770 -20.613 1.00 75.50 155 LYS A C 1
ATOM 1218 O O . LYS A 1 155 ? -7.464 -2.416 -21.772 1.00 75.50 155 LYS A O 1
ATOM 1223 N N . THR A 1 156 ? -8.853 -3.148 -20.149 1.00 59.94 156 THR A N 1
ATOM 1224 C CA . THR A 1 156 ? -10.092 -3.155 -20.945 1.00 59.94 156 THR A CA 1
ATOM 1225 C C . THR A 1 156 ? -10.685 -1.753 -21.023 1.00 59.94 156 THR A C 1
ATOM 1227 O O . THR A 1 156 ? -11.177 -1.404 -22.116 1.00 59.94 156 THR A O 1
#

Radius of gyration: 28.78 Å; chains: 1; bounding box: 68×51×56 Å

pLDDT: mean 71.06, std 14.64, range [42.75, 92.94]

Secondary structure (DSSP, 8-state):
--HHHHHHTT--HHHHHHHHHHTT-------------HHHHHHHHHHHHHHTT-S---HHHHHHGGGGS--S----HHHHHHHHS---TTSGGGSSSS-------S------TT--HHHHHHHHHHHHH-TT--HHHHHHHHT--HHHHHHHHHH-

InterPro domains:
  IPR052709 Transposase-Methyltransferase Hybrid [PTHR46060] (96-155)

Organism: NCBI:txid559131

Foldseek 3Di:
DVVVVVVVVVDDPVNVVVVCVVVPPPDPPPPDPPPVDVVNVVVVVVVVCVVVVVPCPDVVCVVCVCVPVPDPDDPDVVNVCVVPDDDPPPPPVVPVPDDDDPPCDPPCPPPPVLDDPVLLVLLVVVCVVPVPDDLVNSCVVSVHDSVSSVVSVVVD